Protein AF-U4TBM0-F1 (afdb_monomer)

Secondary structure (DSSP, 8-state):
-EEEEEE-TTS-B---SSS---SS-EEEEEE-S-HHHHTTS--TT-EEEEEETTEEEEEEE------

Organism: NCBI:txid1354303

pLDDT: mean 79.72, std 6.84, range [64.62, 91.44]

Solvent-accessible surface area (backbone atoms only — not comparable to full-atom values): 4569 Å² total; per-residue (Å²): 88,80,49,75,43,47,34,44,99,86,69,45,74,63,85,66,90,84,62,86,77,62,100,70,80,52,60,52,74,44,76,49,75,68,56,82,83,50,65,80,73,75,43,76,71,39,69,51,70,42,63,62,86,94,42,76,78,43,80,44,61,36,83,75,87,87,134

Nearest PDB structures (foldseek):
  3d4r-assembly1_E  TM=3.210E-01  e=3.530E+00  Methanococcus maripaludis

Radius of gyration: 12.32 Å; Cα contacts (8 Å, |Δi|>4): 80; chains: 1; bounding box: 27×24×28 Å

Sequence (67 aa):
MIYPEILDKNGQIINSRDEEMNSEGKAFMWIFGDKDLHKNKLLLGTEGYWVVGSYTLAEVVIT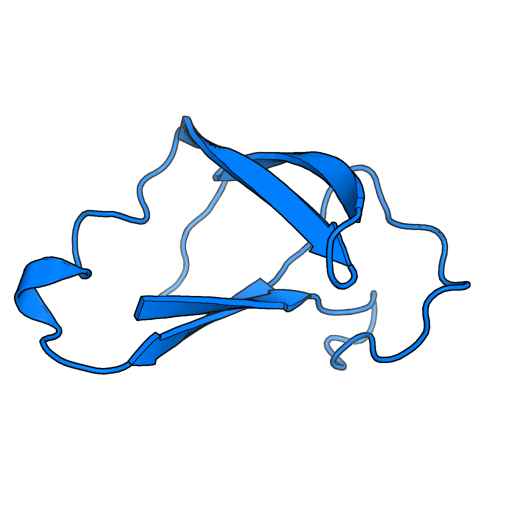HVFF

Mean predicted aligned error: 5.93 Å

Structure (mmCIF, N/CA/C/O backbone):
data_AF-U4TBM0-F1
#
_entry.id   AF-U4TBM0-F1
#
loop_
_atom_site.group_PDB
_atom_site.id
_atom_site.type_symbol
_atom_site.label_atom_id
_atom_site.label_alt_id
_atom_site.label_comp_id
_atom_site.label_asym_id
_atom_site.label_entity_id
_atom_site.label_seq_id
_atom_site.pdbx_PDB_ins_code
_atom_site.Cartn_x
_atom_site.Cartn_y
_atom_site.Cartn_z
_atom_site.occupancy
_atom_site.B_iso_or_equiv
_atom_site.auth_seq_id
_atom_site.auth_comp_id
_atom_site.auth_asym_id
_atom_site.auth_atom_id
_atom_site.pdbx_PDB_model_num
ATOM 1 N N . MET A 1 1 ? 13.560 -0.133 -2.011 1.00 74.06 1 MET A N 1
ATOM 2 C CA . MET A 1 1 ? 12.672 -0.069 -0.836 1.00 74.06 1 MET A CA 1
ATOM 3 C C . MET A 1 1 ? 11.332 0.484 -1.280 1.00 74.06 1 MET A C 1
ATOM 5 O O . MET A 1 1 ? 11.320 1.310 -2.183 1.00 74.06 1 MET A O 1
ATOM 9 N N . ILE A 1 2 ? 10.234 0.015 -0.692 1.00 76.19 2 ILE A N 1
ATOM 10 C CA . ILE A 1 2 ? 8.900 0.567 -0.943 1.00 76.19 2 ILE A CA 1
ATOM 11 C C . ILE A 1 2 ? 8.499 1.355 0.297 1.00 76.19 2 ILE A C 1
ATOM 13 O O . ILE A 1 2 ? 8.576 0.810 1.396 1.00 76.19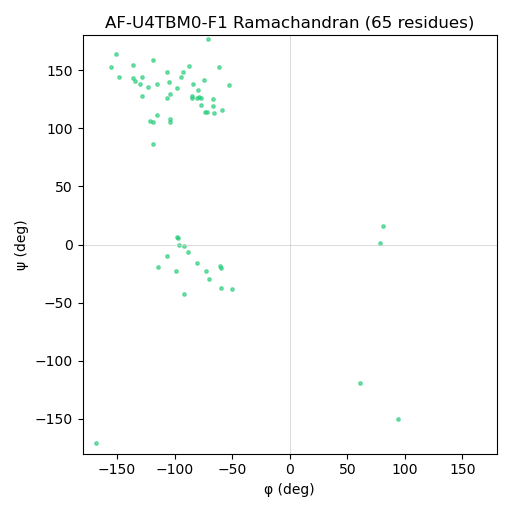 2 ILE A O 1
ATOM 17 N N . TYR A 1 3 ? 8.123 2.615 0.120 1.00 81.44 3 TYR A N 1
ATOM 18 C CA . TYR A 1 3 ? 7.728 3.510 1.199 1.00 81.44 3 TYR A CA 1
ATOM 19 C C . TYR A 1 3 ? 6.299 4.019 0.950 1.00 81.44 3 TYR A C 1
ATOM 21 O O . TYR A 1 3 ? 6.098 4.800 0.018 1.00 81.44 3 TYR A O 1
ATOM 29 N N . PRO A 1 4 ? 5.303 3.527 1.708 1.00 79.88 4 PRO A N 1
ATOM 30 C CA . PRO A 1 4 ? 3.920 3.981 1.611 1.00 79.88 4 PRO A CA 1
ATOM 31 C C . 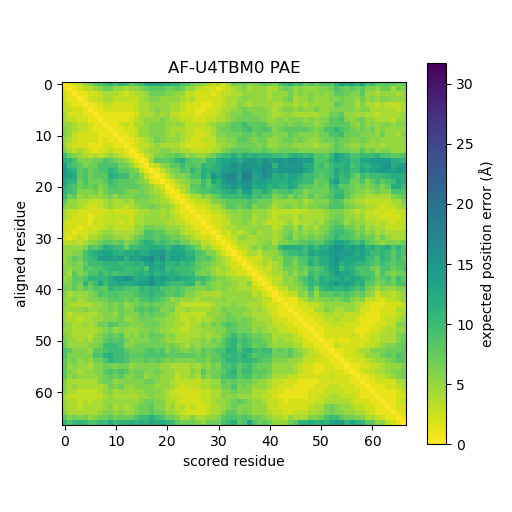PRO A 1 4 ? 3.701 5.303 2.359 1.00 79.88 4 PRO A C 1
ATOM 33 O O . PRO A 1 4 ? 4.056 5.417 3.528 1.00 79.88 4 PRO A O 1
ATOM 36 N N . GLU A 1 5 ? 3.027 6.256 1.722 1.00 86.00 5 GLU A N 1
ATOM 37 C CA . GLU A 1 5 ? 2.489 7.468 2.351 1.00 86.00 5 GLU A CA 1
ATOM 38 C C . GLU A 1 5 ? 0.964 7.447 2.278 1.00 86.00 5 GLU A C 1
ATOM 40 O O . GLU A 1 5 ? 0.388 7.528 1.192 1.00 86.00 5 GLU A O 1
ATOM 45 N N . ILE A 1 6 ? 0.306 7.303 3.427 1.00 83.56 6 ILE A N 1
ATOM 46 C CA . ILE A 1 6 ? -1.153 7.177 3.512 1.00 83.56 6 ILE A CA 1
ATOM 47 C C . ILE A 1 6 ? -1.813 8.532 3.266 1.00 83.56 6 ILE A C 1
ATOM 49 O O . ILE A 1 6 ? -1.324 9.566 3.719 1.00 83.56 6 ILE A O 1
ATOM 53 N N . LEU A 1 7 ? -2.937 8.504 2.554 1.00 84.88 7 LEU A N 1
ATOM 54 C CA . LEU A 1 7 ? -3.726 9.674 2.208 1.00 84.88 7 LEU A CA 1
ATOM 55 C C . LEU A 1 7 ? -4.994 9.770 3.056 1.00 84.88 7 LEU A C 1
ATOM 57 O O . LEU A 1 7 ? -5.688 8.774 3.270 1.00 84.88 7 LEU A O 1
ATOM 61 N N . ASP A 1 8 ? -5.322 10.989 3.470 1.00 83.25 8 ASP A N 1
ATOM 62 C CA . ASP A 1 8 ? -6.596 11.332 4.083 1.00 83.25 8 ASP A CA 1
ATOM 63 C C . ASP A 1 8 ? -7.732 11.297 3.041 1.00 83.25 8 ASP A C 1
ATOM 65 O O . ASP A 1 8 ? -7.536 11.103 1.834 1.00 83.25 8 ASP A O 1
ATOM 69 N N . LYS A 1 9 ? -8.962 11.536 3.502 1.00 82.00 9 LYS A N 1
ATOM 70 C CA . LYS A 1 9 ? -10.151 11.601 2.635 1.00 82.00 9 LYS A CA 1
ATOM 71 C C . LYS A 1 9 ? -10.080 12.682 1.544 1.00 82.00 9 LYS A C 1
ATOM 73 O O . LYS A 1 9 ? -10.824 12.602 0.570 1.00 82.00 9 LYS A O 1
ATOM 78 N N . ASN A 1 10 ? -9.226 13.690 1.712 1.00 84.81 10 ASN A N 1
ATOM 79 C CA . ASN A 1 10 ? -9.023 14.786 0.768 1.00 84.81 10 ASN A CA 1
ATOM 80 C C . ASN A 1 10 ? -7.823 14.536 -0.166 1.00 84.81 10 ASN A C 1
ATOM 82 O O . ASN A 1 10 ? -7.537 15.376 -1.018 1.00 84.81 10 ASN A O 1
ATOM 86 N N . GLY A 1 11 ? -7.127 13.403 -0.025 1.00 82.94 11 GLY A N 1
ATOM 87 C CA . GLY A 1 11 ? -5.942 13.059 -0.808 1.00 82.94 11 GLY A CA 1
ATOM 88 C C . GLY A 1 11 ? -4.641 13.699 -0.312 1.00 82.94 11 GLY A C 1
ATOM 89 O O . GLY A 1 11 ? -3.669 13.728 -1.063 1.00 82.94 11 GLY A O 1
ATOM 90 N N . GLN A 1 12 ? -4.606 14.227 0.912 1.00 86.50 12 GLN A N 1
ATOM 91 C CA . GLN A 1 12 ? -3.405 14.779 1.541 1.00 86.50 12 GLN A CA 1
ATOM 92 C C . GLN A 1 12 ? -2.683 13.717 2.367 1.00 86.50 12 GLN A C 1
ATOM 94 O O . GLN A 1 12 ? -3.318 12.835 2.932 1.00 86.50 12 GLN A O 1
ATOM 99 N N . ILE A 1 13 ? -1.355 13.805 2.463 1.00 84.94 13 ILE A N 1
ATOM 100 C CA . ILE A 1 13 ? -0.568 12.861 3.264 1.00 84.94 13 ILE A CA 1
ATOM 101 C C . ILE A 1 13 ? -0.905 13.037 4.748 1.00 84.94 13 ILE A C 1
ATOM 103 O O . ILE A 1 13 ? -0.770 14.135 5.297 1.00 84.94 13 ILE A O 1
ATOM 107 N N . ILE A 1 14 ? -1.292 11.940 5.396 1.00 80.31 14 ILE A N 1
ATOM 108 C CA . ILE A 1 14 ? -1.526 11.895 6.838 1.00 80.31 14 ILE A CA 1
ATOM 109 C C . ILE A 1 14 ? -0.173 11.938 7.548 1.00 80.31 14 ILE A C 1
ATOM 111 O O . ILE A 1 14 ? 0.621 11.004 7.465 1.00 80.31 14 ILE A O 1
ATOM 115 N N . ASN A 1 15 ? 0.080 13.027 8.272 1.00 74.00 15 ASN A N 1
ATOM 116 C CA . ASN A 1 15 ? 1.298 13.209 9.072 1.00 74.00 15 ASN A CA 1
ATOM 117 C C . ASN A 1 15 ? 1.047 13.081 10.585 1.00 74.00 15 ASN A C 1
ATOM 119 O O . ASN A 1 15 ? 1.995 13.054 11.371 1.00 74.00 15 ASN A O 1
ATOM 123 N N . SER A 1 16 ? -0.222 13.032 11.001 1.00 69.56 16 SER A N 1
ATOM 124 C CA . SER A 1 16 ? -0.630 12.970 12.404 1.00 69.56 16 SER A CA 1
ATOM 125 C C . SER A 1 16 ? -0.865 11.531 12.859 1.00 69.56 16 SER A C 1
ATOM 127 O O . SER A 1 16 ? -1.370 10.706 12.104 1.00 69.56 16 SER A O 1
ATOM 129 N N . ARG A 1 17 ? -0.520 11.233 14.117 1.00 64.62 17 ARG A N 1
ATOM 130 C CA . ARG A 1 17 ? -0.770 9.924 14.749 1.00 64.62 17 ARG A CA 1
ATOM 131 C C . ARG A 1 17 ? -2.199 9.761 15.264 1.00 64.62 17 ARG A C 1
ATOM 133 O O . ARG A 1 17 ? -2.600 8.641 15.552 1.00 64.62 17 ARG A O 1
ATOM 140 N N . ASP A 1 18 ? -2.923 10.867 15.391 1.00 66.69 18 ASP A N 1
ATOM 141 C CA . ASP A 1 18 ? -4.223 10.918 16.064 1.00 66.69 18 ASP A CA 1
ATOM 142 C C . ASP A 1 18 ? -5.404 10.845 15.085 1.00 66.69 18 ASP A C 1
ATOM 144 O O . ASP A 1 18 ? -6.555 11.016 15.481 1.00 66.69 18 ASP A O 1
ATOM 148 N N . GLU A 1 19 ? -5.137 10.620 13.796 1.00 66.38 19 GLU A N 1
ATOM 149 C CA . GLU A 1 19 ? -6.198 10.453 12.809 1.00 66.38 19 GLU A CA 1
ATOM 150 C C . GLU A 1 19 ? -6.750 9.027 12.848 1.00 66.38 19 GLU A C 1
ATOM 152 O O . GLU A 1 19 ? -6.011 8.046 12.740 1.00 66.38 19 GLU A O 1
ATOM 157 N N . GLU A 1 20 ? -8.073 8.916 13.000 1.00 65.56 20 GLU A N 1
ATOM 158 C CA . GLU A 1 20 ? -8.775 7.646 12.854 1.00 65.56 20 GLU A CA 1
ATOM 159 C C . GLU A 1 20 ? -8.531 7.097 11.449 1.00 65.56 20 GLU A C 1
ATOM 161 O O . GLU A 1 20 ? -8.925 7.677 10.434 1.00 65.56 20 GLU A O 1
ATOM 166 N N . MET A 1 21 ? -7.857 5.954 11.405 1.00 66.00 21 MET A N 1
ATOM 167 C CA . MET A 1 21 ? -7.579 5.257 10.165 1.00 66.00 21 MET A CA 1
ATOM 168 C C . MET A 1 21 ? -8.843 4.535 9.717 1.00 66.00 21 MET A C 1
ATOM 170 O O . MET A 1 21 ? -9.370 3.671 10.419 1.00 66.00 21 MET A O 1
ATOM 174 N N . ASN A 1 22 ? -9.330 4.894 8.53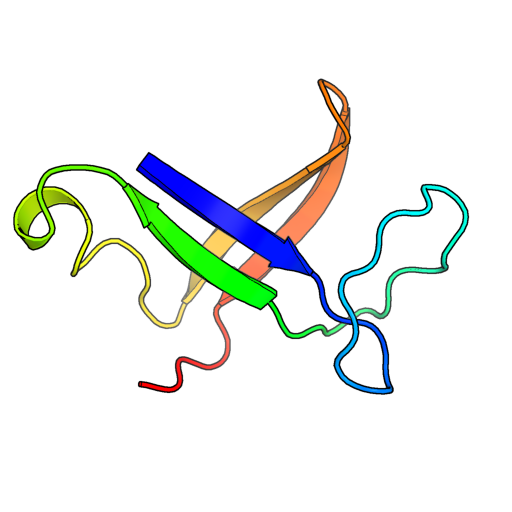3 1.00 71.56 22 ASN A N 1
ATOM 175 C CA . ASN A 1 22 ? -10.437 4.187 7.908 1.00 71.56 22 ASN A CA 1
ATOM 176 C C . ASN A 1 22 ? -10.047 2.725 7.636 1.00 71.56 22 ASN A C 1
ATOM 178 O O . ASN A 1 22 ? -8.882 2.414 7.387 1.00 71.56 22 ASN A O 1
ATOM 182 N N . SER A 1 23 ? -11.042 1.834 7.615 1.00 77.75 23 SER A N 1
ATOM 183 C CA . SER A 1 23 ? -10.852 0.416 7.266 1.00 77.75 23 SER A CA 1
ATOM 184 C C . SER A 1 23 ? -10.312 0.207 5.847 1.00 77.75 23 SER A C 1
ATOM 186 O O . SER A 1 23 ? -9.800 -0.861 5.528 1.00 77.75 23 SER A O 1
ATOM 188 N N . GLU A 1 24 ? -10.436 1.225 4.997 1.00 81.62 24 GLU A N 1
ATOM 189 C CA . GLU A 1 24 ? -9.869 1.284 3.658 1.00 81.62 24 GLU A CA 1
ATOM 190 C C . GLU A 1 24 ? -9.205 2.648 3.452 1.00 81.62 24 GLU A C 1
ATOM 192 O O . GLU A 1 24 ? -9.728 3.682 3.872 1.00 81.62 24 GLU A O 1
ATOM 197 N N . GLY A 1 25 ? -8.060 2.662 2.774 1.00 82.44 25 GLY A N 1
ATOM 198 C CA . GLY A 1 25 ? -7.308 3.881 2.509 1.00 82.44 25 GLY A CA 1
ATOM 199 C C . GLY A 1 25 ? -6.507 3.786 1.219 1.00 82.44 25 GLY A C 1
ATOM 200 O O . GLY A 1 25 ? -6.303 2.707 0.662 1.00 82.44 25 GLY A O 1
ATOM 201 N N . LYS A 1 26 ? -6.056 4.941 0.731 1.00 87.62 26 LYS A N 1
ATOM 202 C CA . LYS A 1 26 ? -5.128 5.031 -0.399 1.00 87.62 26 LYS A CA 1
ATOM 203 C C . LYS A 1 26 ? -3.760 5.434 0.123 1.00 87.62 26 LYS A C 1
ATOM 205 O O . LYS A 1 26 ? -3.667 6.174 1.096 1.00 87.62 26 LYS A O 1
ATOM 210 N N . ALA A 1 27 ? -2.713 4.972 -0.544 1.00 86.38 27 ALA A N 1
ATOM 211 C CA . ALA A 1 27 ? -1.354 5.390 -0.250 1.00 86.38 27 ALA A CA 1
ATOM 212 C C . ALA A 1 27 ? -0.593 5.679 -1.544 1.00 86.38 27 ALA A C 1
ATOM 214 O O . ALA A 1 27 ? -0.760 4.963 -2.535 1.00 86.38 27 ALA A O 1
ATOM 215 N N . PHE A 1 28 ? 0.264 6.699 -1.524 1.00 87.00 28 PHE A N 1
ATOM 216 C CA . PHE A 1 28 ? 1.309 6.838 -2.530 1.00 87.00 28 PHE A CA 1
ATOM 217 C C . PHE A 1 28 ? 2.461 5.904 -2.183 1.00 87.00 28 PHE A C 1
ATOM 219 O O . PHE A 1 28 ? 2.972 5.906 -1.067 1.00 87.00 28 PHE A O 1
ATOM 226 N N . MET A 1 29 ? 2.860 5.082 -3.149 1.00 83.00 29 MET A N 1
ATOM 227 C CA . MET A 1 29 ? 3.911 4.089 -2.964 1.00 83.00 29 MET A CA 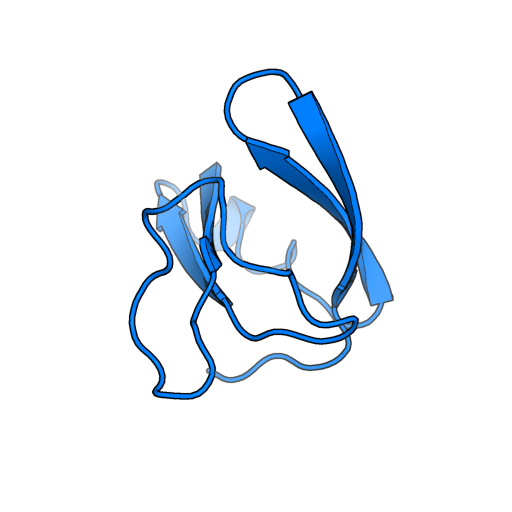1
ATOM 228 C C . MET A 1 29 ? 5.186 4.573 -3.641 1.00 83.00 29 MET A C 1
ATOM 230 O O . MET A 1 29 ? 5.313 4.513 -4.864 1.00 83.00 29 MET A O 1
ATOM 234 N N . TRP A 1 30 ? 6.155 5.019 -2.849 1.00 81.12 30 TRP A N 1
ATOM 235 C CA . TRP A 1 30 ? 7.457 5.420 -3.366 1.00 81.12 30 TRP A CA 1
ATOM 236 C C . TRP A 1 30 ? 8.364 4.209 -3.499 1.00 81.12 30 TRP A C 1
ATOM 238 O O . TRP A 1 30 ? 8.588 3.466 -2.543 1.00 81.12 30 TRP A O 1
ATOM 248 N N . ILE A 1 31 ? 8.912 4.011 -4.694 1.00 78.12 31 ILE A N 1
ATOM 249 C CA . ILE A 1 31 ? 9.886 2.956 -4.960 1.00 78.12 31 ILE A CA 1
ATOM 250 C C . ILE A 1 31 ? 11.266 3.602 -5.047 1.00 78.12 31 ILE A C 1
ATOM 252 O O . ILE A 1 31 ? 11.584 4.285 -6.016 1.00 78.12 31 ILE A O 1
ATOM 256 N N . PHE A 1 32 ? 12.093 3.363 -4.033 1.00 78.81 32 PHE A N 1
ATOM 257 C CA . PHE A 1 32 ? 13.483 3.815 -3.998 1.00 78.81 32 PHE A CA 1
ATOM 258 C C . PHE A 1 32 ? 14.431 2.690 -4.428 1.00 78.81 32 PHE A C 1
ATOM 260 O O . PHE A 1 32 ? 14.328 1.569 -3.923 1.00 78.81 32 PHE A O 1
ATOM 267 N N . GLY A 1 33 ? 15.397 2.990 -5.297 1.00 78.56 33 GLY A N 1
ATOM 268 C CA . GLY A 1 33 ? 16.402 2.031 -5.772 1.00 78.56 33 GLY A CA 1
ATOM 269 C C . GLY A 1 33 ? 16.016 1.343 -7.083 1.00 78.56 33 GLY A C 1
ATOM 270 O O . GLY A 1 33 ? 15.334 1.937 -7.915 1.00 78.56 33 GLY A O 1
ATOM 271 N N . ASP A 1 34 ? 16.483 0.105 -7.279 1.00 79.38 34 ASP A N 1
ATOM 272 C CA . ASP A 1 34 ? 16.249 -0.645 -8.517 1.00 79.38 34 ASP A CA 1
ATOM 273 C C . ASP A 1 34 ? 14.758 -0.968 -8.697 1.00 79.38 34 ASP A C 1
ATOM 275 O O . ASP A 1 34 ? 14.153 -1.736 -7.938 1.00 79.38 34 ASP A O 1
ATOM 279 N N . LYS A 1 35 ? 14.166 -0.355 -9.724 1.00 70.19 35 LYS A N 1
ATOM 280 C CA . LYS A 1 35 ? 12.757 -0.501 -10.075 1.00 70.19 35 LYS A CA 1
ATOM 281 C C . LYS A 1 35 ? 12.407 -1.955 -10.382 1.00 70.19 35 LYS A C 1
ATOM 283 O O . LYS A 1 35 ? 11.331 -2.391 -9.979 1.00 70.19 35 LYS A O 1
ATOM 288 N N . ASP A 1 36 ? 13.287 -2.717 -11.025 1.00 73.69 36 ASP A N 1
ATOM 289 C CA . ASP A 1 36 ? 12.988 -4.092 -11.437 1.00 73.69 36 ASP A CA 1
ATOM 290 C C . ASP A 1 36 ? 12.891 -5.042 -10.237 1.00 73.69 36 ASP A C 1
ATOM 292 O O . ASP A 1 36 ? 12.075 -5.966 -10.232 1.00 73.69 36 ASP A O 1
ATOM 296 N N . LEU A 1 37 ? 13.621 -4.749 -9.158 1.00 74.50 37 LEU A N 1
ATOM 297 C CA . LEU A 1 37 ? 13.568 -5.516 -7.912 1.00 74.50 37 LEU A CA 1
ATOM 298 C C . LEU A 1 37 ? 12.271 -5.288 -7.113 1.00 74.50 37 LEU A C 1
ATOM 300 O O . LEU A 1 37 ? 11.884 -6.120 -6.285 1.00 74.50 37 LEU A O 1
ATOM 304 N N . HIS A 1 38 ? 11.596 -4.156 -7.331 1.00 73.19 38 HIS A N 1
ATOM 305 C CA . HIS A 1 38 ? 10.425 -3.739 -6.552 1.00 73.19 38 HIS A CA 1
ATOM 306 C C . HIS A 1 38 ? 9.118 -3.693 -7.349 1.00 73.19 38 HIS A C 1
ATOM 308 O O . HIS A 1 38 ? 8.051 -3.779 -6.744 1.00 73.19 38 HIS A O 1
ATOM 314 N N . LYS A 1 39 ? 9.185 -3.633 -8.683 1.00 68.88 39 LYS A N 1
ATOM 315 C CA . LYS A 1 39 ? 8.042 -3.542 -9.605 1.00 68.88 39 LYS A CA 1
ATOM 316 C C . LYS A 1 39 ? 6.961 -4.593 -9.349 1.00 68.88 39 LYS A C 1
ATOM 318 O O . LYS A 1 39 ? 5.782 -4.282 -9.450 1.00 68.88 39 LYS A O 1
ATOM 323 N N . ASN A 1 40 ? 7.353 -5.819 -9.009 1.00 72.81 40 ASN A N 1
ATOM 324 C CA . ASN A 1 40 ? 6.420 -6.941 -8.859 1.00 72.81 40 ASN A CA 1
ATOM 325 C C . ASN A 1 40 ? 6.001 -7.199 -7.404 1.00 72.81 40 ASN A C 1
ATOM 327 O O . ASN A 1 40 ? 5.336 -8.192 -7.133 1.00 72.81 40 ASN A O 1
ATOM 331 N N . LYS A 1 41 ? 6.415 -6.352 -6.455 1.00 75.25 41 LYS A N 1
ATOM 332 C CA . LYS A 1 41 ? 6.122 -6.549 -5.027 1.00 75.25 41 LYS A CA 1
ATOM 333 C C . LYS A 1 41 ? 4.803 -5.920 -4.577 1.00 75.25 41 LYS A C 1
ATOM 335 O O . LYS A 1 41 ? 4.423 -6.115 -3.432 1.00 75.25 41 LYS A O 1
ATOM 340 N N . LEU A 1 42 ? 4.131 -5.162 -5.444 1.00 77.19 42 LEU A N 1
ATOM 341 C CA . LEU A 1 42 ? 2.837 -4.537 -5.164 1.00 77.19 42 LEU A CA 1
ATOM 342 C C . LEU A 1 42 ? 1.806 -5.069 -6.149 1.00 77.19 42 LEU A C 1
ATOM 344 O O . LEU A 1 42 ? 1.589 -4.501 -7.217 1.00 77.19 42 LEU A O 1
ATOM 348 N N . LEU A 1 43 ? 1.210 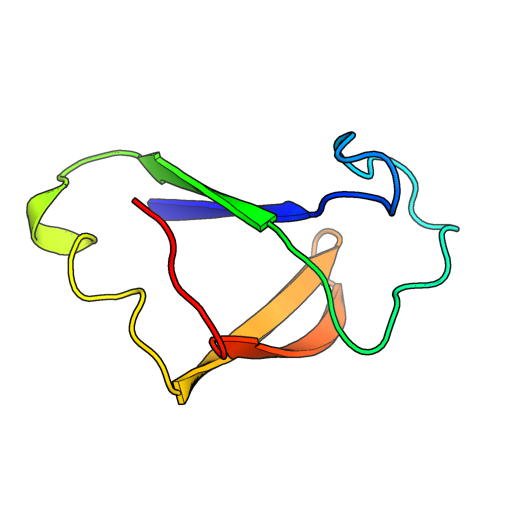-6.199 -5.789 1.00 84.31 43 LEU A N 1
ATOM 349 C CA . LEU A 1 43 ? 0.149 -6.851 -6.548 1.00 84.31 43 LEU A CA 1
ATOM 350 C C . LEU A 1 43 ? -1.118 -6.928 -5.699 1.00 84.31 43 LEU A C 1
ATOM 352 O O . LEU A 1 43 ? -1.055 -6.888 -4.470 1.00 84.31 43 LEU A O 1
ATOM 356 N N . LEU A 1 44 ? -2.269 -7.078 -6.350 1.00 88.50 44 LEU A N 1
ATOM 357 C CA . LEU A 1 44 ? -3.524 -7.372 -5.660 1.00 88.50 44 LEU A CA 1
ATOM 358 C C . LEU A 1 44 ? -3.367 -8.599 -4.753 1.00 88.50 44 LEU A C 1
ATOM 360 O O . LEU A 1 44 ? -2.747 -9.585 -5.148 1.00 88.50 44 LEU A O 1
ATOM 364 N N . GLY A 1 45 ? -3.914 -8.523 -3.543 1.00 88.62 45 GLY A N 1
ATOM 365 C CA . GLY A 1 45 ? -3.782 -9.572 -2.534 1.00 88.62 45 GLY A CA 1
ATOM 366 C C . GLY A 1 45 ? -2.440 -9.576 -1.796 1.00 88.62 45 GLY A C 1
ATOM 367 O O . GLY A 1 45 ? -2.233 -10.430 -0.945 1.00 88.62 45 GLY A O 1
ATOM 368 N N . THR A 1 46 ? -1.526 -8.642 -2.087 1.00 87.44 46 THR A N 1
ATOM 369 C CA . THR A 1 46 ? -0.300 -8.499 -1.287 1.00 87.44 46 THR A CA 1
ATOM 370 C C . THR A 1 46 ? -0.674 -8.030 0.112 1.00 87.44 46 THR A C 1
ATOM 372 O O . THR A 1 46 ? -1.247 -6.951 0.266 1.00 87.44 46 THR A O 1
ATOM 375 N N . GLU A 1 47 ? -0.336 -8.836 1.111 1.00 89.00 47 GLU A N 1
ATOM 376 C CA . GLU A 1 47 ? -0.527 -8.522 2.523 1.00 89.00 47 GLU A CA 1
ATOM 377 C C . GLU A 1 47 ? 0.669 -7.745 3.081 1.00 89.00 47 GLU A C 1
ATOM 379 O O . GLU A 1 47 ? 1.804 -7.855 2.604 1.00 89.00 47 GLU A O 1
ATOM 384 N N . GLY A 1 48 ? 0.422 -6.949 4.111 1.00 85.38 48 GLY A N 1
ATOM 385 C CA . GLY A 1 48 ? 1.457 -6.199 4.792 1.00 85.38 48 GLY A CA 1
ATOM 386 C C . GLY A 1 48 ? 0.970 -5.591 6.091 1.00 85.38 48 GLY A C 1
ATOM 387 O O . GLY A 1 48 ? -0.134 -5.851 6.565 1.00 85.38 48 GLY A O 1
ATOM 388 N N . TYR A 1 49 ? 1.820 -4.743 6.652 1.00 84.00 49 TYR A N 1
ATOM 389 C CA . TYR A 1 49 ? 1.543 -4.045 7.893 1.00 84.00 49 TYR A CA 1
ATOM 390 C C . TYR A 1 49 ? 1.646 -2.548 7.666 1.00 84.00 49 TYR A C 1
ATOM 392 O O . TYR A 1 49 ? 2.604 -2.058 7.063 1.00 84.00 49 TYR A O 1
ATOM 400 N N . TRP A 1 50 ? 0.679 -1.818 8.199 1.00 77.44 50 TRP A N 1
ATOM 401 C CA . TRP A 1 50 ? 0.822 -0.391 8.416 1.00 77.44 50 TRP A CA 1
ATOM 402 C C . TRP A 1 50 ? 1.509 -0.157 9.747 1.00 77.44 50 TRP A C 1
ATOM 404 O O . TRP A 1 50 ? 1.094 -0.691 10.776 1.00 77.44 50 TRP A O 1
ATOM 414 N N . VAL A 1 51 ? 2.578 0.633 9.713 1.00 75.94 51 VAL A N 1
ATOM 415 C CA . VAL A 1 51 ? 3.435 0.883 10.869 1.00 75.94 51 VAL A CA 1
ATOM 416 C C . VAL A 1 51 ? 3.625 2.379 11.088 1.00 75.94 51 VAL A C 1
ATOM 418 O O . VAL A 1 51 ? 3.755 3.144 10.135 1.00 75.94 51 VAL A O 1
ATOM 421 N N . VAL A 1 52 ? 3.691 2.790 12.352 1.00 72.56 52 VAL A N 1
ATOM 422 C CA . VAL A 1 52 ? 4.122 4.128 12.773 1.00 72.56 52 VAL A CA 1
ATOM 423 C C . VAL A 1 52 ? 5.360 3.973 13.642 1.00 72.56 52 VAL A C 1
ATOM 425 O O . VAL A 1 52 ? 5.303 3.531 14.792 1.00 72.56 52 VAL A O 1
ATOM 428 N N . GLY A 1 53 ? 6.517 4.316 13.074 1.00 75.06 53 GLY A N 1
ATOM 429 C CA . GLY A 1 53 ? 7.804 3.999 13.688 1.00 75.06 53 GLY A CA 1
ATOM 430 C C . GLY A 1 53 ? 7.970 2.485 13.842 1.00 75.06 53 GLY A C 1
ATOM 431 O O . GLY A 1 53 ? 7.961 1.760 12.853 1.00 75.06 53 GLY A O 1
ATOM 432 N N . SER A 1 54 ? 8.120 2.013 15.080 1.00 79.88 54 SER A N 1
ATOM 433 C CA . SER A 1 54 ? 8.269 0.589 15.411 1.00 79.88 54 SER A CA 1
ATOM 434 C C . SER A 1 54 ? 6.952 -0.133 15.722 1.00 79.88 54 SER A C 1
ATOM 436 O O . SER A 1 54 ? 6.986 -1.315 16.052 1.00 79.88 54 SER A O 1
ATOM 438 N N . TYR A 1 55 ? 5.811 0.561 15.689 1.00 78.50 55 TYR A N 1
ATOM 439 C CA . TYR A 1 55 ? 4.519 0.008 16.10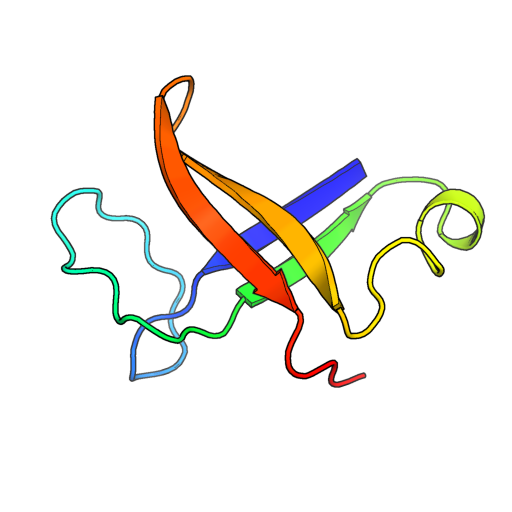4 1.00 78.50 55 TYR A CA 1
ATOM 440 C C . TYR A 1 55 ? 3.649 -0.339 14.899 1.00 78.50 55 TYR A C 1
ATOM 442 O O . TYR A 1 55 ? 3.431 0.514 14.040 1.00 78.50 55 TYR A O 1
ATOM 450 N N . THR A 1 56 ? 3.114 -1.560 14.861 1.00 82.56 56 THR A N 1
ATOM 451 C CA . THR A 1 56 ? 2.089 -1.966 13.890 1.00 82.56 56 THR A CA 1
ATOM 452 C C . THR A 1 56 ? 0.734 -1.401 14.298 1.00 82.56 56 THR A C 1
ATOM 454 O O . THR A 1 56 ? 0.285 -1.624 15.419 1.00 82.56 56 THR A O 1
ATOM 457 N N . LEU A 1 57 ? 0.088 -0.685 13.381 1.00 78.12 57 LEU A N 1
ATOM 458 C CA . LEU A 1 57 ? -1.266 -0.163 13.549 1.00 78.12 57 LEU A CA 1
ATOM 459 C C . LEU A 1 57 ? -2.323 -1.126 13.014 1.00 78.12 57 LEU A C 1
ATOM 461 O O . LEU A 1 57 ? -3.362 -1.302 13.640 1.00 78.12 57 LEU A O 1
ATOM 465 N N . ALA A 1 58 ? -2.067 -1.722 11.849 1.00 81.44 58 ALA A N 1
ATOM 466 C CA . ALA A 1 58 ? -3.026 -2.581 11.170 1.00 81.44 58 ALA A CA 1
ATOM 467 C C . ALA A 1 58 ? -2.335 -3.579 10.239 1.00 81.44 58 ALA A C 1
ATOM 469 O O . ALA A 1 58 ? -1.264 -3.305 9.690 1.00 81.44 58 ALA A O 1
ATOM 470 N N . GLU A 1 59 ? -2.993 -4.715 10.036 1.00 88.38 59 GLU A N 1
ATOM 471 C CA . GLU A 1 59 ? -2.738 -5.608 8.910 1.00 88.38 59 GLU A CA 1
ATOM 472 C C . GLU A 1 59 ? -3.523 -5.099 7.706 1.00 88.38 59 GLU A C 1
ATOM 474 O O . GLU A 1 59 ? -4.668 -4.665 7.840 1.00 88.38 59 GLU A O 1
ATOM 479 N N . VAL A 1 60 ? -2.904 -5.120 6.532 1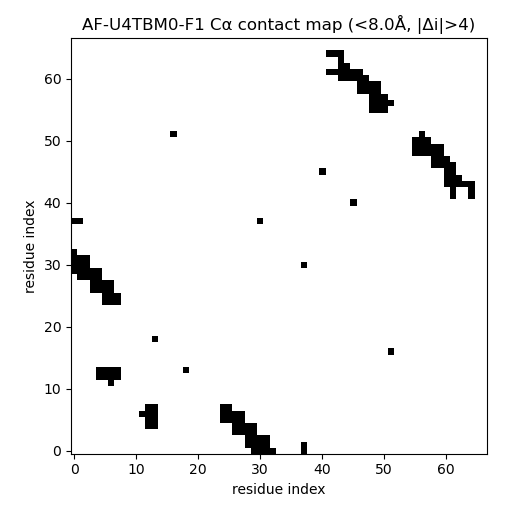.00 87.00 60 VAL A N 1
ATOM 480 C CA . VAL A 1 60 ? -3.504 -4.584 5.311 1.00 87.00 60 VAL A CA 1
ATOM 481 C C . VAL A 1 60 ? -3.296 -5.510 4.135 1.00 87.00 60 VAL A C 1
ATOM 483 O O . VAL A 1 60 ? -2.317 -6.249 4.071 1.00 87.00 60 VAL A O 1
ATOM 486 N N . VAL A 1 61 ? -4.201 -5.413 3.167 1.00 91.44 61 VAL A N 1
ATOM 487 C CA . VAL A 1 61 ? -4.111 -6.111 1.889 1.00 91.44 61 VAL A CA 1
ATOM 488 C C . VAL A 1 61 ? -4.327 -5.125 0.748 1.00 91.44 61 VAL A C 1
ATOM 490 O O . VAL A 1 61 ? -5.203 -4.261 0.805 1.00 91.44 61 VAL A O 1
ATOM 493 N N . ILE A 1 62 ? -3.526 -5.239 -0.310 1.00 88.75 62 ILE A N 1
ATOM 494 C CA . ILE A 1 62 ? -3.702 -4.422 -1.511 1.00 88.75 62 ILE A CA 1
ATOM 495 C C . ILE A 1 62 ? -4.944 -4.899 -2.260 1.00 88.75 62 ILE A C 1
ATOM 497 O O . ILE A 1 62 ? -4.965 -5.998 -2.815 1.00 88.75 62 ILE A O 1
ATOM 501 N N . THR A 1 63 ? -5.963 -4.047 -2.328 1.00 90.25 63 THR A N 1
ATOM 502 C CA . THR A 1 63 ? -7.204 -4.334 -3.064 1.00 90.25 63 THR A CA 1
ATOM 503 C C . THR A 1 63 ? -7.238 -3.698 -4.450 1.00 90.25 63 THR A C 1
ATOM 505 O O . THR A 1 63 ? -7.953 -4.192 -5.316 1.00 90.25 63 THR A O 1
ATOM 508 N N . HIS A 1 64 ? -6.457 -2.635 -4.683 1.00 88.69 64 HIS A N 1
ATOM 509 C CA . HIS A 1 64 ? -6.381 -1.912 -5.956 1.00 88.69 64 HIS A CA 1
ATOM 510 C C . HIS A 1 64 ? -4.976 -1.332 -6.178 1.00 88.69 64 HIS A C 1
ATOM 512 O O . HIS A 1 64 ? -4.340 -0.864 -5.235 1.00 88.69 64 HIS A O 1
ATOM 518 N N . VAL A 1 65 ? -4.507 -1.321 -7.431 1.00 84.69 65 VAL A N 1
ATOM 519 C CA . VAL A 1 65 ? -3.259 -0.657 -7.849 1.00 84.69 65 VAL A CA 1
ATOM 520 C C . VAL A 1 65 ? -3.568 0.251 -9.035 1.00 84.69 65 VAL A C 1
ATOM 522 O O . VAL A 1 65 ? -4.159 -0.193 -10.018 1.00 84.69 65 VAL A O 1
ATOM 525 N N . PHE A 1 66 ? -3.165 1.516 -8.935 1.00 79.81 66 PHE A N 1
ATOM 526 C CA . PHE A 1 66 ? -3.292 2.522 -9.990 1.00 79.81 66 PHE A CA 1
ATOM 527 C C . PHE A 1 66 ? -1.877 2.927 -10.438 1.00 79.81 66 PHE A C 1
ATOM 529 O O . PHE A 1 66 ? -0.999 3.061 -9.583 1.00 79.81 66 PHE A O 1
ATOM 536 N N . PHE A 1 67 ? -1.652 3.076 -11.747 1.00 70.56 67 PHE A N 1
ATOM 537 C CA . PHE A 1 67 ? -0.366 3.470 -12.344 1.00 70.56 67 PHE A CA 1
ATOM 538 C C . PHE A 1 67 ? -0.409 4.899 -12.876 1.00 70.56 67 PHE A C 1
ATOM 540 O O . PHE A 1 67 ? -1.493 5.302 -13.358 1.00 70.56 67 PHE A O 1
#

Foldseek 3Di:
DKDWFWADPVRDGDPDPPDDDDPDTDTDIDDPDDCVVCVPQQDFQRWDF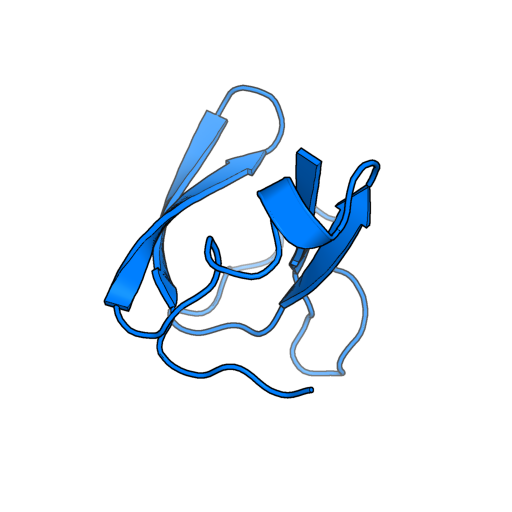DDDVPDTDDIDTRHDDDD